Protein AF-A0A518U7H5-F1 (afdb_monomer)

Radius of gyration: 24.81 Å; Cα contacts (8 Å, |Δi|>4): 307; chains: 1; bounding box: 93×32×62 Å

Secondary structure (DSSP, 8-state):
--PPPP--------------PPPHHHHHHHHHHHHHHH-EEEES--EEE-GGGB-TTS-BGGGGGGGT-EEEEEE-SSEEEEEEEETTTEEEEEEEEEEE-SSSEEEEEEEEEEETTT--EEEEEEEEEEE--SPSSSSPPPEEE-SS--SHHHHHHHHEEE-

Nearest PDB structures (foldseek):
  6b7l-assembly1_A  TM=3.586E-01  e=4.155E+00  Aeromonas veronii Hm21
  3n72-assembly3_B  TM=1.974E-01  e=6.076E+00  Plasmodium falciparum

pLDDT: mean 86.35, std 15.28, range [38.41, 98.25]

Solvent-accessible surface area (backbone atoms only — not comparable to full-atom values): 9309 Å² total; per-residue (Å²): 137,84,84,83,83,79,84,78,86,74,77,86,77,76,79,73,74,77,81,72,72,73,50,50,67,57,47,52,51,48,32,51,53,51,29,72,72,64,37,22,64,49,76,74,44,73,42,74,38,59,63,85,47,39,43,100,84,70,45,60,44,47,64,76,51,40,83,82,34,65,72,46,79,47,80,59,100,48,37,39,41,40,30,24,39,34,68,97,52,33,34,41,38,38,36,41,37,48,82,36,77,67,78,34,22,34,32,37,42,37,28,39,38,29,36,58,92,79,65,43,69,28,30,37,10,25,33,28,35,34,39,38,45,62,82,90,66,97,67,82,65,52,71,50,60,47,90,59,72,43,36,60,68,59,35,48,62,68,27,46,45,77,94

Structure (mmCIF, N/CA/C/O backbone):
data_AF-A0A518U7H5-F1
#
_entry.id   AF-A0A518U7H5-F1
#
loop_
_atom_site.group_PDB
_atom_site.id
_atom_site.type_symbol
_atom_site.label_atom_id
_atom_site.label_alt_id
_atom_site.label_comp_id
_atom_site.label_asym_id
_atom_site.label_entity_id
_atom_site.label_seq_id
_atom_site.pdbx_PDB_ins_code
_atom_site.Cartn_x
_atom_site.Cartn_y
_atom_site.Cartn_z
_atom_site.occupancy
_atom_site.B_iso_or_equiv
_atom_site.auth_seq_id
_atom_site.auth_comp_id
_atom_site.auth_asym_id
_atom_site.auth_atom_id
_atom_site.pdbx_PDB_model_num
ATOM 1 N N . MET A 1 1 ? 70.918 -14.970 -40.653 1.00 38.41 1 MET A N 1
ATOM 2 C CA . MET A 1 1 ? 70.267 -13.709 -41.076 1.00 38.41 1 MET A CA 1
ATOM 3 C C . MET A 1 1 ? 68.761 -13.926 -41.208 1.00 38.41 1 MET A C 1
ATOM 5 O O . MET A 1 1 ? 68.350 -14.703 -42.051 1.00 38.41 1 MET A O 1
ATOM 9 N N . LYS A 1 2 ? 67.995 -13.253 -40.334 1.00 39.44 2 LYS A N 1
ATOM 10 C CA . LYS A 1 2 ? 66.595 -12.779 -40.440 1.00 39.44 2 LYS A CA 1
ATOM 11 C C . LYS A 1 2 ? 65.511 -13.737 -40.982 1.00 39.44 2 LYS A C 1
ATOM 13 O O . LYS A 1 2 ? 65.210 -13.726 -42.170 1.00 39.44 2 LYS A O 1
ATOM 18 N N . ALA A 1 3 ? 64.811 -14.412 -40.066 1.00 43.00 3 ALA A N 1
ATOM 19 C CA . ALA A 1 3 ? 63.421 -14.824 -40.269 1.00 43.00 3 ALA A CA 1
ATOM 20 C C . ALA A 1 3 ? 62.496 -13.692 -39.783 1.00 43.00 3 ALA A C 1
ATOM 22 O O . ALA A 1 3 ? 62.714 -13.118 -38.716 1.00 43.00 3 ALA A O 1
ATOM 23 N N . LYS A 1 4 ? 61.531 -13.312 -40.624 1.00 46.84 4 LYS A N 1
ATOM 24 C CA . LYS A 1 4 ? 60.644 -12.158 -40.443 1.00 46.84 4 LYS A CA 1
ATOM 25 C C . LYS A 1 4 ? 59.555 -12.480 -39.416 1.00 46.84 4 LYS A C 1
ATOM 27 O O . LYS A 1 4 ? 58.795 -13.424 -39.598 1.00 46.84 4 LYS A O 1
ATOM 32 N N . THR A 1 5 ? 59.494 -11.675 -38.363 1.00 50.81 5 THR A N 1
ATOM 33 C CA . THR A 1 5 ? 58.464 -11.697 -37.321 1.00 50.81 5 THR A CA 1
ATOM 34 C C . THR A 1 5 ? 57.094 -11.374 -37.922 1.00 50.81 5 THR A C 1
ATOM 36 O O . THR A 1 5 ? 56.904 -10.307 -38.504 1.00 50.81 5 THR A O 1
ATOM 39 N N . LEU A 1 6 ? 56.149 -12.306 -37.793 1.00 49.38 6 LEU A N 1
ATOM 40 C CA . LEU A 1 6 ? 54.737 -12.111 -38.117 1.00 49.38 6 LEU A CA 1
ATOM 41 C C . LEU A 1 6 ? 54.115 -11.132 -37.114 1.00 49.38 6 LEU A C 1
ATOM 43 O O . LEU A 1 6 ? 54.136 -11.366 -35.907 1.00 49.38 6 LEU A O 1
ATOM 47 N N . ILE A 1 7 ? 53.561 -10.035 -37.628 1.00 55.03 7 ILE A N 1
ATOM 48 C CA . ILE A 1 7 ? 52.716 -9.104 -36.880 1.00 55.03 7 ILE A CA 1
ATOM 49 C C . ILE A 1 7 ? 51.373 -9.808 -36.668 1.00 55.03 7 ILE A C 1
ATOM 51 O O . ILE A 1 7 ? 50.555 -9.879 -37.581 1.00 55.03 7 ILE A O 1
ATOM 55 N N . ALA A 1 8 ? 51.162 -10.369 -35.478 1.00 53.06 8 ALA A N 1
ATOM 56 C CA . ALA A 1 8 ? 49.856 -10.851 -35.051 1.00 53.06 8 ALA A CA 1
ATOM 57 C C . ALA A 1 8 ? 49.083 -9.683 -34.426 1.00 53.06 8 ALA A C 1
ATOM 59 O O . ALA A 1 8 ? 49.199 -9.388 -33.238 1.00 53.06 8 ALA A O 1
ATOM 60 N N . THR A 1 9 ? 48.301 -8.998 -35.257 1.00 54.56 9 THR A N 1
ATOM 61 C CA . THR A 1 9 ? 47.186 -8.140 -34.851 1.00 54.56 9 THR A CA 1
ATOM 62 C C . THR A 1 9 ? 46.133 -9.005 -34.152 1.00 54.56 9 THR A C 1
ATOM 64 O O . THR A 1 9 ? 45.225 -9.532 -34.789 1.00 54.56 9 THR A O 1
ATOM 67 N N . SER A 1 10 ? 46.270 -9.198 -32.837 1.00 54.62 10 SER A N 1
ATOM 68 C CA . SER A 1 10 ? 45.235 -9.851 -32.032 1.00 54.62 10 SER A CA 1
ATOM 69 C C . SER A 1 10 ? 44.220 -8.810 -31.573 1.00 54.62 10 SER A C 1
ATOM 71 O O . SER A 1 10 ? 44.551 -7.846 -30.883 1.00 54.62 10 SER A O 1
ATOM 73 N N . ALA A 1 11 ? 42.994 -8.995 -32.050 1.00 52.69 11 ALA A N 1
ATOM 74 C CA . ALA A 1 11 ? 41.855 -8.121 -31.877 1.00 52.69 11 ALA A CA 1
ATOM 75 C C . ALA A 1 11 ? 41.532 -7.860 -30.399 1.00 52.69 11 ALA A C 1
ATOM 77 O O . ALA A 1 11 ? 41.362 -8.781 -29.600 1.00 52.69 11 ALA A O 1
ATOM 78 N N . PHE A 1 12 ? 41.358 -6.582 -30.074 1.00 51.53 12 PHE A N 1
ATOM 79 C CA . PHE A 1 12 ? 40.606 -6.127 -28.912 1.00 51.53 12 PHE A CA 1
ATOM 80 C C . PHE A 1 12 ? 39.141 -6.578 -29.093 1.00 51.53 12 PHE A C 1
ATOM 82 O O . PHE A 1 12 ? 38.314 -5.843 -29.625 1.00 51.53 12 PHE A O 1
ATOM 89 N N . LEU A 1 13 ? 38.809 -7.812 -28.697 1.00 53.34 13 LEU A N 1
ATOM 90 C CA . LEU A 1 13 ? 37.423 -8.177 -28.402 1.00 53.34 13 LEU A CA 1
ATOM 91 C C . LEU A 1 13 ? 37.082 -7.523 -27.060 1.00 53.34 13 LEU A C 1
ATOM 93 O O . LEU A 1 13 ? 37.256 -8.106 -25.990 1.00 53.34 13 LEU A O 1
ATOM 97 N N . THR A 1 14 ? 36.627 -6.274 -27.109 1.00 56.44 14 THR A N 1
ATOM 98 C CA . THR A 1 14 ? 35.876 -5.695 -26.003 1.00 56.44 14 THR A CA 1
ATOM 99 C C . THR A 1 14 ? 34.611 -6.531 -25.836 1.00 56.44 14 THR A C 1
ATOM 101 O O . THR A 1 14 ? 33.655 -6.417 -26.599 1.00 56.44 14 THR A O 1
ATOM 104 N N . LEU A 1 15 ? 34.615 -7.412 -24.837 1.00 51.44 15 LEU A N 1
ATOM 105 C CA . LEU A 1 15 ? 33.408 -8.000 -24.272 1.00 51.44 15 LEU A CA 1
ATOM 106 C C . LEU A 1 15 ? 32.563 -6.849 -23.713 1.00 51.44 15 LEU A C 1
ATOM 108 O O . LEU A 1 15 ? 32.638 -6.514 -22.533 1.00 51.44 15 LEU A O 1
ATOM 112 N N . VAL A 1 16 ? 31.776 -6.208 -24.578 1.00 58.09 16 VAL A N 1
ATOM 113 C CA . VAL A 1 16 ? 30.631 -5.406 -24.163 1.00 58.09 16 VAL A CA 1
ATOM 114 C C . VAL A 1 16 ? 29.644 -6.417 -23.603 1.00 58.09 16 VAL A C 1
ATOM 116 O O . VAL A 1 16 ? 28.828 -6.983 -24.324 1.00 58.09 16 VAL A O 1
ATOM 119 N N . ALA A 1 17 ? 29.786 -6.726 -22.314 1.00 51.84 17 ALA A N 1
ATOM 120 C CA . ALA A 1 17 ? 28.751 -7.405 -21.566 1.00 51.84 17 ALA A CA 1
ATOM 121 C C . ALA A 1 17 ? 27.498 -6.538 -21.703 1.00 51.84 17 ALA A C 1
ATOM 123 O O . ALA A 1 17 ? 27.412 -5.460 -21.108 1.00 51.84 17 ALA A O 1
ATOM 124 N N . CYS A 1 18 ? 26.581 -6.973 -22.568 1.00 48.31 18 CYS A N 1
ATOM 125 C CA . CYS A 1 18 ? 25.271 -6.378 -22.745 1.00 48.31 18 CYS A CA 1
ATOM 126 C C . CYS A 1 18 ? 24.625 -6.253 -21.368 1.00 48.31 18 CYS A C 1
ATOM 128 O O . CYS A 1 18 ? 24.102 -7.217 -20.816 1.00 48.31 18 CYS A O 1
ATOM 130 N N . SER A 1 19 ? 24.653 -5.050 -20.811 1.00 56.34 19 SER A N 1
ATOM 131 C CA . SER A 1 19 ? 23.799 -4.654 -19.701 1.00 56.34 19 SER A CA 1
ATOM 132 C C . SER A 1 19 ? 22.415 -4.411 -20.301 1.00 56.34 19 SER A C 1
ATOM 134 O O . SER A 1 19 ? 21.941 -3.282 -20.393 1.00 56.34 19 SER A O 1
ATOM 136 N N . SER A 1 20 ? 21.797 -5.480 -20.814 1.00 69.25 20 SER A N 1
ATOM 137 C CA . SER A 1 20 ? 20.430 -5.437 -21.313 1.00 69.25 20 SER A CA 1
ATOM 138 C C . SER A 1 20 ? 19.535 -5.148 -20.120 1.00 69.25 20 SER A C 1
ATOM 140 O O . SER A 1 20 ? 19.370 -5.980 -19.225 1.00 69.25 20 SER A O 1
ATOM 142 N N . THR A 1 21 ? 19.009 -3.930 -20.064 1.00 77.44 21 THR A N 1
ATOM 143 C CA . THR A 1 21 ? 17.963 -3.593 -19.111 1.00 77.44 21 THR A CA 1
ATOM 144 C C . THR A 1 21 ? 16.753 -4.488 -19.384 1.00 77.44 21 THR A C 1
ATOM 146 O O . THR A 1 21 ? 16.446 -4.739 -20.552 1.00 77.44 21 THR A O 1
ATOM 149 N N . PRO A 1 22 ? 16.058 -4.975 -18.339 1.00 85.50 22 PRO A N 1
ATOM 150 C CA . PRO A 1 22 ? 14.847 -5.755 -18.530 1.00 85.50 22 PRO A CA 1
ATOM 151 C C . PRO A 1 22 ? 13.856 -5.005 -19.417 1.00 85.50 22 PRO A C 1
ATOM 153 O O . PRO A 1 22 ? 13.577 -3.818 -19.202 1.00 85.50 22 PRO A O 1
ATOM 156 N N . SER A 1 23 ? 13.320 -5.714 -20.397 1.00 92.00 23 SER A N 1
ATOM 157 C CA . SER A 1 23 ? 12.238 -5.261 -21.253 1.00 92.00 23 SER A CA 1
ATOM 158 C C . SER A 1 23 ? 10.948 -5.057 -20.453 1.00 92.00 23 SER A C 1
ATOM 160 O O . SER A 1 23 ? 10.757 -5.564 -19.342 1.00 92.00 23 SER A O 1
ATOM 162 N N . LYS A 1 24 ? 10.011 -4.323 -21.055 1.00 94.12 24 LYS A N 1
ATOM 163 C CA . LYS A 1 24 ? 8.670 -4.112 -20.501 1.00 94.12 24 LYS A CA 1
ATOM 164 C C . LYS A 1 24 ? 7.948 -5.436 -20.225 1.00 94.12 24 LYS A C 1
ATOM 166 O O . LYS A 1 24 ? 7.398 -5.607 -19.144 1.00 94.12 24 LYS A O 1
ATOM 171 N N . SER A 1 25 ? 8.007 -6.382 -21.163 1.00 94.69 25 SER A N 1
ATOM 172 C CA . SER A 1 25 ? 7.360 -7.693 -21.040 1.00 94.69 25 SER A CA 1
ATOM 173 C C . SER A 1 25 ? 7.952 -8.555 -19.927 1.00 94.69 25 SER A C 1
ATOM 175 O O . SER A 1 25 ? 7.202 -9.250 -19.243 1.00 94.69 25 SER A O 1
ATOM 177 N N . GLU A 1 26 ? 9.270 -8.494 -19.713 1.00 95.81 26 GLU A N 1
ATOM 178 C CA . GLU A 1 26 ? 9.921 -9.212 -18.609 1.00 95.81 26 GLU A CA 1
ATOM 179 C C . GLU A 1 26 ? 9.463 -8.669 -17.256 1.00 95.81 26 GLU A C 1
ATOM 181 O O . GLU A 1 26 ? 9.126 -9.446 -16.365 1.00 95.81 26 GLU A O 1
ATOM 186 N N . LEU A 1 27 ? 9.362 -7.344 -17.109 1.00 97.12 27 LEU A N 1
ATOM 187 C CA . LEU A 1 27 ? 8.841 -6.763 -15.874 1.00 97.12 27 LEU A CA 1
ATOM 188 C C . LEU A 1 27 ? 7.332 -6.951 -15.702 1.00 97.12 27 LEU A C 1
ATOM 190 O O . LEU A 1 27 ? 6.891 -7.106 -14.570 1.00 97.12 27 LEU A O 1
ATOM 194 N N . ASP A 1 28 ? 6.536 -6.997 -16.772 1.00 97.56 28 ASP A N 1
ATOM 195 C CA . ASP A 1 28 ? 5.116 -7.361 -16.668 1.00 97.56 28 ASP A CA 1
ATOM 196 C C . ASP A 1 28 ? 4.954 -8.806 -16.168 1.00 97.56 28 ASP A C 1
ATOM 198 O O . ASP A 1 28 ? 4.091 -9.094 -15.336 1.00 97.56 28 ASP A O 1
ATOM 202 N N . ALA A 1 29 ? 5.787 -9.734 -16.654 1.00 97.56 29 ALA A N 1
ATOM 203 C CA . ALA A 1 29 ? 5.823 -11.110 -16.162 1.00 97.56 29 ALA A CA 1
ATOM 204 C C . ALA A 1 29 ? 6.264 -11.172 -14.693 1.00 97.56 29 ALA A C 1
ATOM 206 O O . ALA A 1 29 ? 5.644 -11.880 -13.898 1.00 97.56 29 ALA A O 1
ATOM 207 N N . GLU A 1 30 ? 7.267 -10.379 -14.318 1.00 97.75 30 GLU A N 1
ATOM 208 C CA . GLU A 1 30 ? 7.743 -10.302 -12.940 1.00 97.75 30 GLU A CA 1
ATOM 209 C C . GLU A 1 30 ? 6.698 -9.705 -11.992 1.00 97.75 30 GLU A C 1
ATOM 211 O O . GLU A 1 30 ? 6.486 -10.239 -10.906 1.00 97.75 30 GLU A O 1
ATOM 216 N N . VAL A 1 31 ? 5.968 -8.665 -12.414 1.00 98.19 31 VAL A N 1
ATOM 217 C CA . VAL A 1 31 ? 4.815 -8.139 -11.668 1.00 98.19 31 VAL A CA 1
ATOM 218 C C . VAL A 1 31 ? 3.813 -9.262 -11.429 1.00 98.19 31 VAL A C 1
ATOM 220 O O . VAL A 1 31 ? 3.474 -9.514 -10.279 1.00 98.19 31 VAL A O 1
ATOM 223 N N . ARG A 1 32 ? 3.388 -10.002 -12.467 1.00 98.00 32 ARG A N 1
ATOM 224 C CA . ARG A 1 32 ? 2.442 -11.124 -12.291 1.00 98.00 32 ARG A CA 1
ATOM 225 C C . ARG A 1 32 ? 2.960 -12.166 -11.302 1.00 98.00 32 ARG A C 1
ATOM 227 O O . ARG A 1 32 ? 2.196 -12.613 -10.449 1.00 98.00 32 ARG A O 1
ATOM 234 N N . ARG A 1 33 ? 4.243 -12.532 -11.399 1.00 98.00 33 ARG A N 1
ATOM 235 C CA . ARG A 1 33 ? 4.880 -13.499 -10.498 1.00 98.00 33 ARG A CA 1
ATOM 236 C C . ARG A 1 33 ? 4.836 -13.020 -9.047 1.00 98.00 33 ARG A C 1
ATOM 238 O O . ARG A 1 33 ? 4.420 -13.778 -8.180 1.00 98.00 33 ARG A O 1
ATOM 245 N N . LEU A 1 34 ? 5.226 -11.773 -8.787 1.00 97.81 34 LEU A N 1
ATOM 246 C CA . LEU A 1 34 ? 5.219 -11.186 -7.445 1.00 97.81 34 LEU A CA 1
ATOM 247 C C . LEU A 1 34 ? 3.793 -11.050 -6.892 1.00 97.81 34 LEU A C 1
ATOM 249 O O . LEU A 1 34 ? 3.534 -11.458 -5.764 1.00 97.81 34 LEU A O 1
ATOM 253 N N . CYS A 1 35 ? 2.838 -10.594 -7.709 1.00 97.06 35 CYS A N 1
ATOM 254 C CA . CYS A 1 35 ? 1.428 -10.541 -7.318 1.00 97.06 35 CYS A CA 1
ATOM 255 C C . CYS A 1 35 ? 0.876 -11.927 -6.943 1.00 97.06 35 CYS A C 1
ATOM 257 O O . CYS A 1 35 ? 0.066 -12.026 -6.030 1.00 97.06 35 CYS A O 1
ATOM 259 N N . ALA A 1 36 ? 1.308 -12.997 -7.616 1.00 96.75 36 ALA A N 1
ATOM 260 C CA .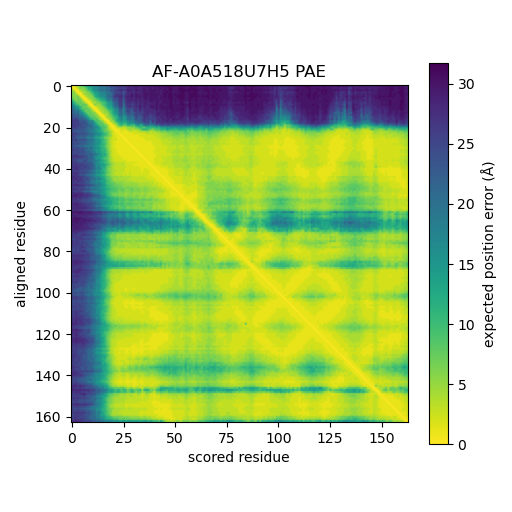 ALA A 1 36 ? 0.884 -14.359 -7.290 1.00 96.75 36 ALA A CA 1
ATOM 261 C C . ALA A 1 36 ? 1.490 -14.893 -5.978 1.00 96.75 36 ALA A C 1
ATOM 263 O O . ALA A 1 36 ? 0.924 -15.807 -5.383 1.00 96.75 36 ALA A O 1
ATOM 264 N N . ILE A 1 37 ? 2.628 -14.348 -5.535 1.00 96.56 37 ILE A N 1
ATOM 265 C CA . ILE A 1 37 ? 3.306 -14.766 -4.300 1.00 96.56 37 ILE A CA 1
ATOM 266 C C . ILE A 1 37 ? 2.657 -14.119 -3.077 1.00 96.56 37 ILE A C 1
ATOM 268 O O . ILE A 1 37 ? 2.311 -14.817 -2.126 1.00 96.56 37 ILE A O 1
ATOM 272 N N . ASP A 1 38 ? 2.523 -12.793 -3.077 1.00 96.00 38 ASP A N 1
ATOM 273 C CA . ASP A 1 38 ? 2.049 -12.049 -1.904 1.00 96.00 38 ASP A CA 1
ATOM 274 C C . ASP A 1 38 ? 1.154 -10.846 -2.229 1.00 96.00 38 ASP A C 1
ATOM 276 O O . ASP A 1 38 ? 0.831 -10.068 -1.329 1.00 96.00 38 ASP A O 1
ATOM 280 N N . GLY A 1 39 ? 0.727 -10.702 -3.486 1.00 96.44 39 GLY A N 1
ATOM 281 C CA . GLY A 1 39 ? -0.202 -9.656 -3.895 1.00 96.44 39 GLY A CA 1
ATOM 282 C C . GLY A 1 39 ? -1.596 -9.814 -3.281 1.00 96.44 39 GLY A C 1
ATOM 283 O O . GLY A 1 39 ? -2.033 -10.908 -2.927 1.00 96.44 39 GLY A O 1
ATOM 284 N N . GLY A 1 40 ? -2.299 -8.688 -3.165 1.00 96.56 40 GLY A N 1
ATOM 285 C CA . GLY A 1 40 ? -3.680 -8.620 -2.698 1.00 96.56 40 GLY A CA 1
ATOM 286 C C . GLY A 1 40 ? -3.816 -8.080 -1.277 1.00 96.56 40 GLY A C 1
ATOM 287 O O . GLY A 1 40 ? -3.001 -7.283 -0.809 1.00 96.56 40 GLY A O 1
ATOM 288 N N . VAL A 1 41 ? -4.898 -8.468 -0.603 1.00 97.50 41 VAL A N 1
ATOM 289 C CA . VAL A 1 41 ? -5.276 -8.002 0.739 1.00 97.50 41 VAL A CA 1
ATOM 290 C C . VAL A 1 41 ? -5.271 -9.175 1.713 1.00 97.50 41 VAL A C 1
ATOM 292 O O . VAL A 1 41 ? -5.887 -10.205 1.442 1.00 97.50 41 VAL A O 1
ATOM 295 N N . LYS A 1 42 ? -4.648 -8.984 2.876 1.00 97.56 42 LYS A N 1
ATOM 296 C CA . LYS A 1 42 ? -4.709 -9.890 4.024 1.00 97.56 42 LYS A CA 1
ATOM 297 C C . LYS A 1 42 ? -5.339 -9.153 5.200 1.00 97.56 42 LYS A C 1
ATOM 299 O O . LYS A 1 42 ? -4.838 -8.112 5.618 1.00 97.56 42 LYS A O 1
ATOM 304 N N . VAL A 1 43 ? -6.428 -9.699 5.732 1.00 97.81 43 VAL A N 1
ATOM 305 C CA . VAL A 1 43 ? -7.101 -9.178 6.929 1.00 97.81 43 VAL A CA 1
ATOM 306 C C . VAL A 1 43 ? -6.814 -10.114 8.092 1.00 97.81 43 VAL A C 1
ATOM 308 O O . VAL A 1 43 ? -7.011 -11.322 7.976 1.00 97.81 43 VAL A O 1
ATOM 311 N N . TYR A 1 44 ? -6.339 -9.551 9.197 1.00 98.12 44 TYR A N 1
ATOM 312 C CA . TYR A 1 44 ? -6.057 -10.274 10.436 1.00 98.12 44 TYR A CA 1
ATOM 313 C C . TYR A 1 44 ? -7.144 -10.049 11.487 1.00 98.12 44 TYR A C 1
ATOM 315 O O . TYR A 1 44 ? -7.408 -10.933 12.297 1.00 98.12 44 TYR A O 1
ATOM 323 N N . GLU A 1 45 ? -7.771 -8.873 11.482 1.00 97.50 45 GLU A N 1
ATOM 324 C CA . GLU A 1 45 ? -8.870 -8.521 12.376 1.00 97.50 45 GLU A CA 1
ATOM 325 C C . GLU A 1 45 ? -9.822 -7.555 11.668 1.00 97.50 45 GLU A C 1
ATOM 327 O O . GLU A 1 45 ? -9.390 -6.592 11.03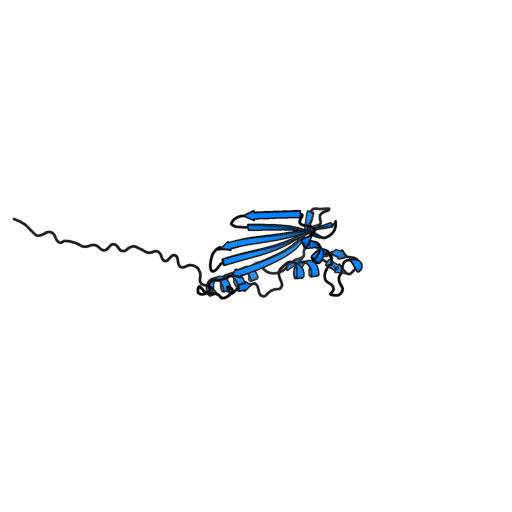3 1.00 97.50 45 GLU A O 1
ATOM 332 N N . THR A 1 46 ? -11.120 -7.816 11.797 1.00 96.50 46 THR A N 1
ATOM 333 C CA . THR A 1 46 ? -12.189 -6.923 11.344 1.00 96.50 46 THR A CA 1
ATOM 334 C C . THR A 1 46 ? -12.715 -6.094 12.506 1.00 96.50 46 THR A C 1
ATOM 336 O O . THR A 1 46 ? -12.756 -6.570 13.640 1.00 96.50 46 THR A O 1
ATOM 339 N N . VAL A 1 47 ? -13.181 -4.883 12.224 1.00 94.38 47 VAL A N 1
ATOM 340 C CA . VAL A 1 47 ? -13.643 -3.924 13.225 1.00 94.38 47 VAL A CA 1
ATOM 341 C C . VAL A 1 47 ? -14.998 -3.351 12.818 1.00 94.38 47 VAL A C 1
ATOM 343 O O . VAL A 1 47 ? -15.140 -2.808 11.721 1.00 94.38 47 VAL A O 1
ATOM 346 N N . GLY A 1 48 ? -15.968 -3.436 13.728 1.00 93.81 48 GLY A N 1
ATOM 347 C CA . GLY A 1 48 ? -17.240 -2.728 13.612 1.00 93.81 48 GLY A CA 1
ATOM 348 C C . GLY A 1 48 ? -17.047 -1.239 13.887 1.00 93.81 48 GLY A C 1
ATOM 349 O O . GLY A 1 48 ? -16.410 -0.861 14.872 1.00 93.81 48 GLY A O 1
ATOM 350 N N . LEU A 1 49 ? -17.556 -0.393 12.996 1.00 91.31 49 LEU A N 1
ATOM 351 C CA . LEU A 1 49 ? -17.606 1.055 13.171 1.00 91.31 49 LEU A CA 1
ATOM 352 C C . LEU A 1 49 ? -19.061 1.533 13.109 1.00 91.31 49 LEU A C 1
ATOM 354 O O . LEU A 1 49 ? -19.856 0.976 12.342 1.00 91.31 49 LEU A O 1
ATOM 358 N N . PRO A 1 50 ? -19.416 2.600 13.846 1.00 91.88 50 PRO A N 1
ATOM 359 C CA . PRO A 1 50 ? -20.760 3.141 13.781 1.00 91.88 50 PRO A CA 1
ATOM 360 C C . PRO A 1 50 ? -21.055 3.690 12.384 1.00 91.88 50 PRO A C 1
ATOM 362 O O . PRO A 1 50 ? -20.175 4.184 11.677 1.00 91.88 50 PRO A O 1
ATOM 365 N N . ALA A 1 51 ? -22.333 3.669 12.003 1.00 91.44 51 ALA A N 1
ATOM 366 C CA . ALA A 1 51 ? -22.823 4.161 10.714 1.00 91.44 51 ALA A CA 1
ATOM 367 C C . ALA A 1 51 ? -22.322 5.567 10.337 1.00 91.44 51 ALA A C 1
ATOM 369 O O . ALA A 1 51 ? -22.156 5.869 9.155 1.00 91.44 51 ALA A O 1
ATOM 370 N N . SER A 1 52 ? -22.085 6.422 11.336 1.00 90.12 52 SER A N 1
ATOM 371 C CA . SER A 1 52 ? -21.576 7.782 11.163 1.00 90.12 52 SER A CA 1
ATOM 372 C C . SER A 1 52 ? -20.184 7.839 10.536 1.00 90.12 52 SER A C 1
ATOM 374 O O . SER A 1 52 ? -19.875 8.852 9.911 1.00 90.12 52 SER A O 1
ATOM 376 N N . GLU A 1 53 ? -19.384 6.775 10.646 1.00 88.12 53 GLU A N 1
ATOM 377 C CA . GLU A 1 53 ? -18.022 6.680 10.102 1.00 88.12 53 GLU A CA 1
ATOM 378 C C . GLU A 1 53 ? -17.981 6.302 8.622 1.00 88.12 53 GLU A C 1
ATOM 380 O O . GLU A 1 53 ? -16.905 6.257 8.031 1.00 88.12 53 GLU A O 1
ATOM 385 N N . PHE A 1 54 ? -19.129 6.058 7.989 1.00 89.06 54 PHE A N 1
ATOM 386 C CA . PHE A 1 54 ? -19.208 5.717 6.572 1.00 89.06 54 PHE A CA 1
ATOM 387 C C . PHE A 1 54 ? -19.838 6.853 5.772 1.00 89.06 54 PHE A C 1
ATOM 389 O O . PHE A 1 54 ? -20.814 7.478 6.194 1.00 89.06 54 PHE A O 1
ATOM 396 N N . ASN A 1 55 ? -19.265 7.152 4.608 1.00 87.44 55 ASN A N 1
ATOM 397 C CA . ASN A 1 55 ? -19.850 8.093 3.662 1.00 87.44 55 ASN A CA 1
ATOM 398 C C . ASN A 1 55 ? -21.028 7.444 2.910 1.00 87.44 55 ASN A C 1
ATOM 400 O O . ASN A 1 55 ? -21.316 6.257 3.066 1.00 87.44 55 ASN A O 1
ATOM 404 N N . GLN A 1 56 ? -21.715 8.219 2.071 1.00 88.75 56 GLN A N 1
ATOM 405 C CA . GLN A 1 56 ? -22.889 7.745 1.323 1.00 88.75 56 GLN A CA 1
ATOM 406 C C . GLN A 1 56 ? -22.606 6.580 0.353 1.00 88.75 56 GLN A C 1
ATOM 408 O O . GLN A 1 56 ? -23.540 5.919 -0.086 1.00 88.75 56 GLN A O 1
ATOM 413 N N . TRP A 1 57 ? -21.335 6.309 0.036 1.00 86.00 57 TRP A N 1
ATOM 414 C CA . TRP A 1 57 ?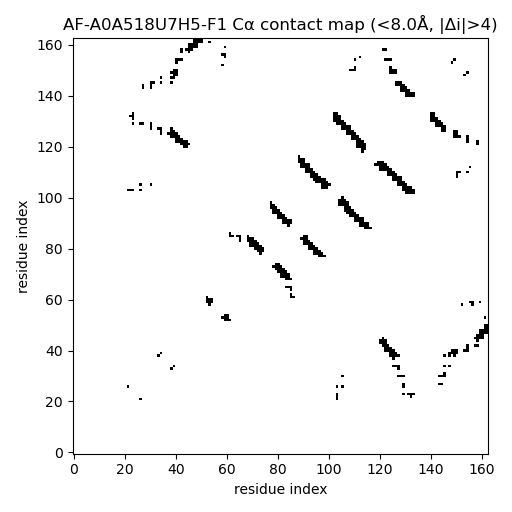 -20.905 5.197 -0.818 1.00 86.00 57 TRP A CA 1
ATOM 415 C C . TRP A 1 57 ? -20.420 3.980 -0.015 1.00 86.00 57 TRP A C 1
ATOM 417 O O . TRP A 1 57 ? -19.885 3.040 -0.596 1.00 86.00 57 TRP A O 1
ATOM 427 N N . GLY A 1 58 ? -20.568 3.989 1.315 1.00 83.31 58 GLY A N 1
ATOM 428 C CA . GLY A 1 58 ? -20.129 2.894 2.183 1.00 83.31 58 GLY A CA 1
ATOM 429 C C . GLY A 1 58 ? -18.615 2.835 2.399 1.00 83.31 58 GLY A C 1
ATOM 430 O O . GLY A 1 58 ? -18.108 1.830 2.890 1.00 83.31 58 GLY A O 1
ATOM 431 N N . GLN A 1 59 ? -17.877 3.893 2.054 1.00 85.00 59 GLN A N 1
ATOM 432 C CA . GLN A 1 59 ? -16.448 3.989 2.355 1.00 85.00 59 GLN A CA 1
ATOM 433 C C . GLN A 1 59 ? -16.251 4.638 3.721 1.00 85.00 59 GLN A C 1
ATOM 435 O O . GLN A 1 59 ? -16.994 5.546 4.097 1.00 85.00 59 GLN A O 1
ATOM 440 N N . VAL A 1 60 ? -15.213 4.222 4.439 1.00 85.75 60 VAL A N 1
ATOM 441 C CA . VAL A 1 60 ? -14.854 4.824 5.725 1.00 85.75 60 VAL A CA 1
ATOM 442 C C . VAL A 1 60 ? -14.462 6.292 5.505 1.00 85.75 60 VAL A C 1
ATOM 444 O O . VAL A 1 60 ? -13.501 6.581 4.788 1.00 85.75 60 VAL A O 1
ATOM 447 N N . LYS A 1 61 ? -15.196 7.228 6.119 1.00 81.38 61 LYS A N 1
ATOM 448 C CA . LYS A 1 61 ? -14.980 8.686 6.031 1.00 81.38 61 LYS A CA 1
ATOM 449 C C . LYS A 1 61 ? -13.567 9.083 6.419 1.00 81.38 61 LYS A C 1
ATOM 451 O O . LYS A 1 61 ? -12.993 9.961 5.785 1.00 81.38 61 LYS A O 1
ATOM 456 N N . MET A 1 62 ? -12.983 8.372 7.380 1.00 71.44 62 MET A N 1
ATOM 457 C CA . MET A 1 62 ? -11.617 8.586 7.855 1.00 71.44 62 MET A CA 1
ATOM 458 C C . MET A 1 62 ? -10.554 8.498 6.733 1.00 71.44 62 MET A C 1
ATOM 460 O O . MET A 1 62 ? -9.437 8.977 6.902 1.00 71.44 62 MET A O 1
ATOM 464 N N . TYR A 1 63 ? -10.878 7.928 5.561 1.00 66.81 63 TYR A N 1
ATOM 465 C CA . TYR A 1 63 ? -10.027 7.997 4.367 1.00 66.81 63 TYR A CA 1
ATOM 466 C C . TYR A 1 63 ? -9.904 9.419 3.794 1.00 66.81 63 TYR A C 1
ATOM 468 O O . TYR A 1 63 ? -8.844 9.792 3.294 1.00 66.81 63 TYR A O 1
ATOM 476 N N . GLN A 1 64 ? -10.983 10.205 3.827 1.00 66.06 64 GLN A N 1
ATOM 477 C CA . GLN A 1 64 ? -11.045 11.546 3.232 1.00 66.06 64 GLN A CA 1
ATOM 478 C C . GLN A 1 64 ? -10.221 12.562 4.036 1.00 66.06 64 GLN A C 1
ATOM 480 O O . GLN A 1 64 ? -9.634 13.471 3.459 1.00 66.06 64 GLN A O 1
ATOM 485 N N . GLU A 1 65 ? -10.071 12.340 5.343 1.00 65.88 65 GLU A N 1
ATOM 486 C CA . GLU A 1 65 ? -9.293 13.183 6.266 1.00 65.88 65 GLU A CA 1
ATOM 487 C C . GLU A 1 65 ? -7.766 12.992 6.149 1.00 65.88 65 GLU A C 1
ATOM 489 O O . GLU A 1 65 ? -6.981 13.606 6.874 1.00 65.88 65 GLU A O 1
ATOM 494 N N . ARG A 1 66 ? -7.312 12.141 5.219 1.00 65.25 66 ARG A N 1
ATOM 495 C CA . ARG A 1 66 ? -5.901 11.771 5.034 1.00 65.25 66 ARG A CA 1
ATOM 496 C C . ARG A 1 66 ? -4.983 12.959 4.730 1.00 65.25 66 ARG A C 1
ATOM 498 O O . ARG A 1 66 ? -3.803 12.917 5.070 1.00 65.25 66 ARG A O 1
ATOM 505 N N . VAL A 1 67 ? -5.497 13.994 4.067 1.00 56.72 67 VAL A N 1
ATOM 506 C CA . VAL A 1 67 ? -4.682 15.132 3.608 1.00 56.72 67 VAL A CA 1
ATOM 507 C C . VAL A 1 67 ? -4.240 16.021 4.774 1.00 56.72 67 VAL A C 1
ATOM 509 O O . VAL A 1 67 ? -3.130 16.546 4.748 1.00 56.72 67 VAL A O 1
ATOM 512 N N . GLU A 1 68 ? -5.058 16.136 5.820 1.00 59.03 68 GLU A N 1
ATOM 513 C CA . GLU A 1 68 ? -4.795 17.031 6.954 1.00 59.03 68 GLU A CA 1
ATOM 514 C C . GLU A 1 68 ? -4.020 16.334 8.087 1.00 59.03 68 GLU A C 1
ATOM 516 O O . GLU A 1 68 ? -3.276 16.977 8.823 1.00 59.03 68 GLU A O 1
ATOM 521 N N . ASN A 1 69 ? -4.099 15.001 8.172 1.00 66.38 69 ASN A N 1
ATOM 522 C CA . ASN A 1 69 ? -3.582 14.209 9.293 1.00 66.38 69 ASN A CA 1
ATOM 523 C C . ASN A 1 69 ? -2.298 13.425 8.970 1.00 66.38 69 ASN A C 1
ATOM 525 O O . ASN A 1 69 ? -2.166 12.237 9.292 1.00 66.38 69 ASN A O 1
ATOM 529 N N . LYS A 1 70 ? -1.332 14.078 8.316 1.00 73.69 70 LYS A N 1
ATOM 530 C CA . LYS A 1 70 ? -0.029 13.471 8.015 1.00 73.69 70 LYS A CA 1
ATOM 531 C C . LYS A 1 70 ? 0.780 13.285 9.304 1.00 73.69 70 LYS A C 1
ATOM 533 O O . LYS A 1 70 ? 1.209 14.259 9.913 1.00 73.69 70 LYS A O 1
ATOM 538 N N . ALA A 1 71 ? 1.017 12.036 9.695 1.00 77.75 71 ALA A N 1
ATOM 539 C CA . ALA A 1 71 ? 1.771 11.696 10.901 1.00 77.75 71 ALA A CA 1
ATOM 540 C C . ALA A 1 71 ? 3.283 11.684 10.644 1.00 77.75 71 ALA A C 1
ATOM 542 O O . ALA A 1 71 ? 4.063 12.208 11.436 1.00 77.75 71 ALA A O 1
ATOM 543 N N . ALA A 1 72 ? 3.696 11.093 9.520 1.00 84.62 72 ALA A N 1
ATOM 544 C CA . ALA A 1 72 ? 5.099 10.984 9.147 1.00 84.62 72 ALA A CA 1
ATOM 545 C C . ALA A 1 72 ? 5.284 10.925 7.628 1.00 84.62 72 ALA A C 1
ATOM 547 O O . ALA A 1 72 ? 4.430 10.437 6.881 1.00 84.62 72 ALA A O 1
ATOM 548 N N . TYR A 1 73 ? 6.435 11.418 7.175 1.00 90.94 73 TYR A N 1
ATOM 549 C CA . TYR A 1 73 ? 6.892 11.320 5.796 1.00 90.94 73 TYR A CA 1
ATOM 550 C C . TYR A 1 73 ? 8.382 11.041 5.768 1.00 90.94 73 TYR A C 1
ATOM 552 O O . TYR A 1 73 ? 9.166 11.820 6.305 1.00 90.94 73 TYR A O 1
ATOM 560 N N . GLN A 1 74 ? 8.767 9.970 5.090 1.00 92.06 74 GLN A N 1
ATOM 561 C CA . GLN A 1 74 ? 10.160 9.661 4.832 1.00 92.06 74 GLN A CA 1
ATOM 562 C C . GLN A 1 74 ? 10.324 9.298 3.362 1.00 92.06 74 GLN A C 1
ATOM 564 O O . GLN A 1 74 ? 9.552 8.507 2.823 1.00 92.06 74 GLN A O 1
ATOM 569 N N . HIS A 1 75 ? 11.334 9.869 2.716 1.00 93.38 75 HIS A N 1
ATOM 570 C CA . HIS A 1 75 ? 11.665 9.566 1.332 1.00 93.38 75 HIS A CA 1
ATOM 571 C C . HIS A 1 75 ? 13.176 9.422 1.178 1.00 93.38 75 HIS A C 1
ATOM 573 O O . HIS A 1 75 ? 13.933 10.297 1.596 1.00 93.38 75 HIS A O 1
ATOM 579 N N . ASP A 1 76 ? 13.590 8.314 0.578 1.00 93.06 76 ASP A N 1
ATOM 580 C CA . ASP A 1 76 ? 14.958 8.031 0.170 1.00 93.06 76 ASP A CA 1
ATOM 581 C C . ASP A 1 76 ? 14.978 7.428 -1.248 1.00 93.06 76 ASP A C 1
ATOM 583 O O . ASP A 1 76 ? 13.939 7.214 -1.876 1.00 93.06 76 ASP A O 1
ATOM 587 N N . ALA A 1 77 ? 16.175 7.145 -1.768 1.00 89.06 77 ALA A N 1
ATOM 588 C CA . ALA A 1 77 ? 16.361 6.659 -3.136 1.00 89.06 77 ALA A CA 1
ATOM 589 C C . ALA A 1 77 ? 15.673 5.311 -3.442 1.00 89.06 77 ALA A C 1
ATOM 591 O O . ALA A 1 77 ? 15.468 4.986 -4.611 1.00 89.06 77 ALA A O 1
ATOM 592 N N . LYS A 1 78 ? 15.355 4.503 -2.425 1.00 94.12 78 LYS A N 1
ATOM 593 C CA . LYS A 1 78 ? 14.757 3.167 -2.570 1.00 94.12 78 LYS A CA 1
ATOM 594 C C . LYS A 1 78 ? 13.357 3.073 -1.986 1.00 94.12 78 LYS A C 1
ATOM 596 O O . LYS A 1 78 ? 12.654 2.107 -2.290 1.00 94.12 78 LYS A O 1
ATOM 601 N N . ARG A 1 79 ? 12.936 4.030 -1.161 1.00 94.94 79 ARG A N 1
ATOM 602 C CA . ARG A 1 79 ? 11.698 3.908 -0.405 1.00 94.94 79 ARG A CA 1
ATOM 603 C C . ARG A 1 79 ? 11.032 5.246 -0.105 1.00 94.94 79 ARG A C 1
ATOM 605 O O . ARG A 1 79 ? 11.674 6.212 0.291 1.00 94.94 79 ARG A O 1
ATOM 612 N N . THR A 1 80 ? 9.706 5.248 -0.185 1.00 95.31 80 THR A N 1
ATOM 613 C CA . THR A 1 80 ? 8.848 6.295 0.381 1.00 95.31 80 THR A CA 1
ATOM 614 C C . THR A 1 80 ? 7.937 5.675 1.427 1.00 95.31 80 THR A C 1
ATOM 616 O O . THR A 1 80 ? 7.246 4.708 1.123 1.00 95.31 80 THR A O 1
ATOM 619 N N . VAL A 1 81 ? 7.903 6.234 2.634 1.00 95.44 81 VAL A N 1
ATOM 620 C CA . VAL A 1 81 ? 6.976 5.842 3.702 1.00 95.44 81 VAL A CA 1
ATOM 621 C C . VAL A 1 81 ? 6.115 7.040 4.077 1.00 95.44 81 VAL A C 1
ATOM 623 O O . VAL A 1 81 ? 6.617 8.147 4.281 1.00 95.44 81 VAL A O 1
ATOM 626 N N . MET A 1 82 ? 4.812 6.812 4.165 1.00 92.56 82 MET A N 1
ATOM 627 C CA . MET A 1 82 ? 3.822 7.799 4.572 1.00 92.56 82 MET A CA 1
ATOM 628 C C . MET A 1 82 ? 2.939 7.190 5.647 1.00 92.56 82 MET A C 1
ATOM 630 O O . MET A 1 82 ? 2.431 6.086 5.469 1.00 92.56 82 MET A O 1
ATOM 634 N N . GLU A 1 83 ? 2.737 7.912 6.738 1.00 91.06 83 GLU A N 1
ATOM 635 C CA . GLU A 1 83 ? 1.809 7.508 7.789 1.00 91.06 83 GLU A CA 1
ATOM 636 C C . GLU A 1 83 ? 0.719 8.560 7.939 1.00 91.06 83 GLU A C 1
ATOM 638 O O . GLU A 1 83 ? 0.998 9.762 7.978 1.00 91.06 83 GLU A O 1
ATOM 643 N N . PHE A 1 84 ? -0.519 8.092 8.035 1.00 87.75 84 PHE A N 1
ATOM 644 C CA . PHE A 1 84 ? -1.701 8.924 8.197 1.00 87.75 84 PHE A CA 1
ATOM 645 C C . PHE A 1 84 ? -2.497 8.441 9.397 1.00 87.75 84 PHE A C 1
ATOM 647 O O . PHE A 1 84 ? -2.685 7.232 9.573 1.00 87.75 84 PHE A O 1
ATOM 654 N N . PHE A 1 85 ? -2.979 9.376 10.211 1.00 84.75 85 PHE A N 1
ATOM 655 C CA . PHE A 1 85 ? -3.966 9.037 11.227 1.00 84.75 85 PHE A CA 1
ATOM 656 C C . PHE A 1 85 ? -5.344 8.898 10.589 1.00 84.75 85 PHE A C 1
ATOM 658 O O . PHE A 1 85 ? -5.724 9.661 9.704 1.00 84.75 85 PHE A O 1
ATOM 665 N N . VAL A 1 86 ? -6.069 7.888 11.050 1.00 78.94 86 VAL A N 1
ATOM 666 C CA . VAL A 1 86 ? -7.427 7.555 10.631 1.00 78.94 86 VAL A CA 1
ATOM 667 C C . VAL A 1 86 ? -8.257 7.583 11.910 1.00 78.94 86 VAL A C 1
ATOM 669 O O . VAL A 1 86 ? -8.234 6.646 12.715 1.00 78.94 86 VAL A O 1
ATOM 672 N N . GLY A 1 87 ? -8.867 8.747 12.155 1.00 75.81 87 GLY A N 1
ATOM 673 C CA . GLY A 1 87 ? -9.437 9.112 13.449 1.00 75.81 87 GLY A CA 1
ATOM 674 C C . GLY A 1 87 ? -8.402 9.125 14.585 1.00 75.81 87 GLY A C 1
ATOM 675 O O . GLY A 1 87 ? -7.189 9.209 14.378 1.00 75.81 87 GLY A O 1
ATOM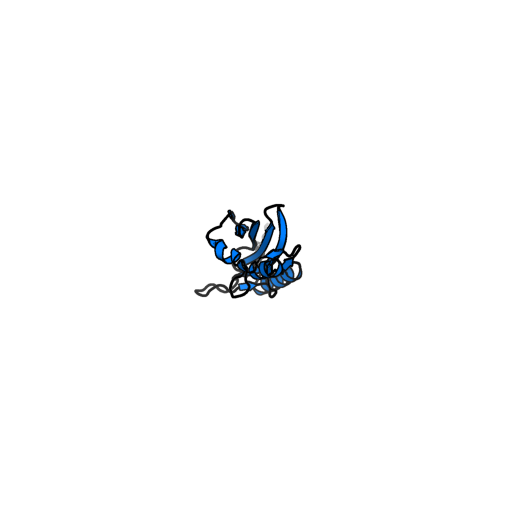 676 N N . ALA A 1 88 ? -8.879 9.000 15.825 1.00 78.38 88 ALA A N 1
ATOM 677 C CA . ALA A 1 88 ? -8.009 8.906 17.001 1.00 78.38 88 ALA A CA 1
ATOM 678 C C . ALA A 1 88 ? -7.394 7.506 17.195 1.00 78.38 88 ALA A C 1
ATOM 680 O O . ALA A 1 88 ? -6.468 7.346 17.991 1.00 78.38 88 ALA A O 1
ATOM 681 N N . THR A 1 89 ? -7.879 6.489 16.485 1.00 88.88 89 THR A N 1
ATOM 682 C CA . THR A 1 89 ? -7.706 5.075 16.852 1.00 88.88 89 THR A CA 1
ATOM 683 C C . THR A 1 89 ? -6.816 4.279 15.907 1.00 88.88 89 THR A C 1
ATOM 685 O O . THR A 1 89 ? -6.235 3.288 16.355 1.00 88.88 89 THR A O 1
ATOM 688 N N . TYR A 1 90 ? -6.646 4.696 14.649 1.00 90.94 90 TYR A N 1
ATOM 689 C CA . TYR A 1 90 ? -5.914 3.917 13.645 1.00 90.94 90 TYR A CA 1
ATOM 690 C C . TYR A 1 90 ? -4.804 4.722 12.963 1.00 90.94 90 TYR A C 1
ATOM 692 O O . TYR A 1 90 ? -4.839 5.950 12.885 1.00 90.94 90 TYR A O 1
ATOM 700 N N . VAL A 1 91 ? -3.794 4.006 12.475 1.00 92.38 91 VAL A N 1
ATOM 701 C CA . VAL A 1 91 ? -2.734 4.516 11.602 1.00 92.38 91 VAL A CA 1
ATOM 702 C C . VAL A 1 91 ? -2.758 3.711 10.316 1.00 92.38 91 VAL A C 1
ATOM 704 O O . VAL A 1 91 ? -2.732 2.482 10.354 1.00 92.38 91 VAL A O 1
ATOM 707 N N . VAL A 1 92 ? -2.769 4.406 9.185 1.00 92.56 92 VAL A N 1
ATOM 708 C CA . VAL A 1 92 ? -2.547 3.810 7.871 1.00 92.56 92 VAL A CA 1
ATOM 709 C C . VAL A 1 92 ? -1.137 4.151 7.436 1.00 92.56 92 VAL A C 1
ATOM 711 O O . VAL A 1 92 ? -0.799 5.319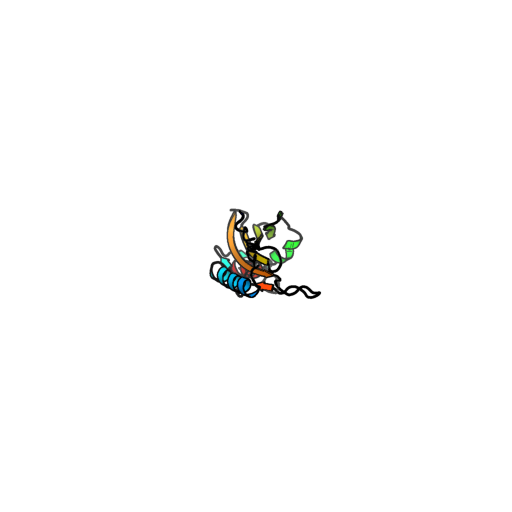 7.239 1.00 92.56 92 VAL A O 1
ATOM 714 N N . LYS A 1 93 ? -0.311 3.123 7.280 1.00 94.75 93 LYS A N 1
ATOM 715 C CA . LYS A 1 93 ? 1.060 3.249 6.802 1.00 94.75 93 LYS A CA 1
ATOM 716 C C . LYS A 1 93 ? 1.132 2.771 5.363 1.00 94.75 93 LYS A C 1
ATOM 718 O O . LYS A 1 93 ? 0.755 1.648 5.056 1.00 94.75 93 LYS A O 1
ATOM 723 N N . THR A 1 94 ? 1.614 3.633 4.483 1.00 94.50 94 THR A N 1
ATOM 724 C CA . THR A 1 94 ? 1.846 3.350 3.068 1.00 94.50 94 THR A CA 1
ATOM 725 C C . THR A 1 94 ? 3.341 3.348 2.800 1.00 94.50 94 THR A C 1
ATOM 727 O O . THR A 1 94 ? 4.037 4.300 3.144 1.00 94.50 94 THR A O 1
ATOM 730 N N . GLU A 1 95 ? 3.835 2.303 2.155 1.00 96.75 95 GLU A N 1
ATOM 731 C CA . GLU A 1 95 ? 5.227 2.151 1.758 1.00 96.75 95 GLU A CA 1
ATOM 732 C C . GLU A 1 95 ? 5.316 1.867 0.256 1.00 96.75 95 GLU A C 1
ATOM 734 O O . GLU A 1 95 ? 4.713 0.926 -0.255 1.00 96.75 95 GLU A O 1
ATOM 739 N N . ILE A 1 96 ? 6.101 2.673 -0.452 1.00 97.19 96 ILE A N 1
ATOM 740 C CA . ILE A 1 96 ? 6.510 2.421 -1.834 1.00 97.19 96 ILE A CA 1
ATOM 741 C C . ILE A 1 96 ? 7.969 1.996 -1.789 1.00 97.19 96 ILE A C 1
ATOM 743 O O . ILE A 1 96 ? 8.819 2.786 -1.390 1.00 97.19 96 ILE A O 1
ATOM 747 N N . PHE A 1 97 ? 8.262 0.769 -2.206 1.00 97.56 97 PHE A N 1
ATOM 748 C CA . PHE A 1 97 ? 9.618 0.235 -2.280 1.00 97.56 97 PHE A CA 1
ATOM 749 C C . PHE A 1 97 ? 10.028 0.026 -3.738 1.00 97.56 97 PHE A C 1
ATOM 751 O O . PHE A 1 97 ? 9.419 -0.772 -4.453 1.00 97.56 97 PHE A O 1
ATOM 758 N N . TYR A 1 98 ? 11.063 0.730 -4.189 1.00 96.69 98 TYR A N 1
ATOM 759 C CA . TYR A 1 98 ? 11.565 0.656 -5.558 1.00 96.69 98 TYR A CA 1
ATOM 760 C C . TYR A 1 98 ? 12.524 -0.531 -5.704 1.00 96.69 98 TYR A C 1
ATOM 762 O O . TYR A 1 98 ? 13.697 -0.457 -5.342 1.00 96.69 98 TYR A O 1
ATOM 770 N N . LEU A 1 99 ? 12.015 -1.632 -6.261 1.00 96.25 99 LEU A N 1
ATOM 771 C CA . LEU A 1 99 ? 12.795 -2.830 -6.595 1.00 96.25 99 LEU A CA 1
ATOM 772 C C . LEU A 1 99 ? 13.751 -2.562 -7.761 1.00 96.25 99 LEU A C 1
ATOM 774 O O . LEU A 1 99 ? 14.861 -3.088 -7.805 1.00 96.25 99 LEU A O 1
ATOM 778 N N . ARG A 1 100 ? 13.318 -1.714 -8.698 1.00 94.88 100 ARG A N 1
ATOM 779 C CA . ARG A 1 100 ? 14.120 -1.210 -9.808 1.00 94.88 100 ARG A CA 1
ATOM 780 C C . ARG A 1 100 ? 13.717 0.221 -10.140 1.00 94.88 100 ARG A C 1
ATOM 782 O O . ARG A 1 100 ? 12.536 0.514 -10.316 1.00 94.88 100 ARG A O 1
ATOM 789 N N . THR A 1 101 ? 14.707 1.090 -10.293 1.00 93.06 101 THR A N 1
ATOM 790 C CA . THR A 1 101 ? 14.534 2.474 -10.748 1.00 93.06 101 THR A CA 1
ATOM 791 C C . THR A 1 101 ? 14.890 2.610 -12.237 1.00 93.06 101 THR A C 1
ATOM 793 O O . THR A 1 101 ? 15.520 1.724 -12.819 1.00 93.06 101 THR A O 1
ATOM 796 N N . GLY A 1 102 ? 14.469 3.708 -12.872 1.00 90.75 102 GLY A N 1
ATOM 797 C CA . GLY A 1 102 ? 14.719 3.990 -14.293 1.00 90.75 102 GLY A CA 1
ATOM 798 C C . GLY A 1 102 ? 13.528 3.689 -15.209 1.00 90.75 102 GLY A C 1
ATOM 799 O O . GLY A 1 102 ? 12.387 3.633 -14.757 1.00 90.75 102 GLY A O 1
ATOM 800 N N . SER A 1 103 ? 13.798 3.524 -16.509 1.00 90.56 103 SER A N 1
ATOM 801 C CA . SER A 1 103 ? 12.798 3.168 -17.525 1.00 90.56 103 SER A CA 1
ATOM 802 C C . SER A 1 103 ? 13.165 1.816 -18.166 1.00 90.56 103 SER A C 1
ATOM 804 O O . SER A 1 103 ? 14.187 1.738 -18.850 1.00 90.56 103 SER A O 1
ATOM 806 N N . PRO A 1 104 ? 12.398 0.731 -17.931 1.00 94.75 104 PRO A N 1
ATOM 807 C CA . PRO A 1 104 ? 11.248 0.676 -17.025 1.00 94.75 104 PRO A CA 1
ATOM 808 C C . PRO A 1 104 ? 11.646 0.721 -15.535 1.00 94.75 104 PRO A C 1
ATOM 810 O O . PRO A 1 104 ? 12.805 0.537 -15.186 1.00 94.75 104 PRO A O 1
ATOM 813 N N . SER A 1 105 ? 10.688 0.945 -14.647 1.00 95.38 105 SER A N 1
ATOM 814 C CA . SER A 1 105 ? 10.820 0.843 -13.188 1.00 95.38 105 SER A CA 1
ATOM 815 C C . SER A 1 105 ? 9.944 -0.293 -12.674 1.00 95.38 105 SER A C 1
ATOM 817 O O . SER A 1 105 ? 8.985 -0.677 -13.342 1.00 95.38 105 SER A O 1
ATOM 819 N N . LEU A 1 106 ? 10.262 -0.821 -11.494 1.00 97.56 106 LEU A N 1
ATOM 820 C CA . LEU A 1 106 ? 9.452 -1.800 -10.771 1.00 97.56 106 LEU A CA 1
ATOM 821 C C . LEU A 1 106 ? 9.402 -1.397 -9.300 1.00 97.56 106 LEU A C 1
ATOM 823 O O . LEU A 1 106 ? 10.444 -1.195 -8.674 1.00 97.56 106 LEU A O 1
ATOM 827 N N . HIS A 1 107 ? 8.205 -1.312 -8.736 1.00 97.38 107 HIS A N 1
ATOM 828 C CA . HIS A 1 107 ? 8.024 -1.000 -7.325 1.00 97.38 107 HIS A CA 1
ATOM 829 C C . HIS A 1 107 ? 6.945 -1.868 -6.682 1.00 97.38 107 HIS A C 1
ATOM 831 O O . HIS A 1 107 ? 6.034 -2.360 -7.348 1.00 97.38 107 HIS A O 1
ATOM 837 N N . ARG A 1 108 ? 7.073 -2.039 -5.367 1.00 98.12 108 ARG A N 1
ATOM 838 C CA . ARG A 1 108 ? 6.077 -2.636 -4.483 1.00 98.12 108 ARG A CA 1
ATOM 839 C C . ARG A 1 108 ? 5.360 -1.524 -3.729 1.00 98.12 108 ARG A C 1
ATOM 841 O O . ARG A 1 108 ? 6.011 -0.680 -3.122 1.00 98.12 108 ARG A O 1
ATOM 848 N N . TYR A 1 109 ? 4.041 -1.555 -3.747 1.00 97.38 109 TYR A N 1
ATOM 849 C CA . TYR A 1 109 ? 3.155 -0.712 -2.963 1.00 97.38 109 TYR A CA 1
ATOM 850 C C . TYR A 1 109 ? 2.591 -1.544 -1.811 1.00 97.38 109 TYR A C 1
ATOM 852 O O . TYR A 1 109 ? 1.913 -2.540 -2.057 1.00 97.38 109 TYR A O 1
ATOM 860 N N . LYS A 1 110 ? 2.888 -1.170 -0.566 1.00 97.81 110 LYS A N 1
ATOM 861 C CA . LYS A 1 110 ? 2.388 -1.837 0.639 1.00 97.81 110 LYS A CA 1
ATOM 862 C C . LYS A 1 110 ? 1.573 -0.860 1.478 1.00 97.81 110 LYS A C 1
ATOM 864 O O . LYS A 1 110 ? 2.009 0.263 1.708 1.00 97.81 110 LYS A O 1
ATOM 869 N N . VAL A 1 111 ? 0.420 -1.298 1.964 1.00 96.81 111 VAL A N 1
ATOM 870 C CA . VAL A 1 111 ? -0.419 -0.565 2.915 1.00 96.81 111 VAL A CA 1
ATOM 871 C C . VAL A 1 111 ? -0.629 -1.429 4.149 1.00 96.81 111 VAL A C 1
ATOM 873 O O . VAL A 1 111 ? -0.898 -2.617 4.024 1.00 96.81 111 VAL A O 1
ATOM 876 N N . GLU A 1 112 ? -0.517 -0.842 5.332 1.00 97.44 112 GLU A N 1
ATOM 877 C CA . GLU A 1 112 ? -0.742 -1.481 6.629 1.00 97.44 112 GLU A CA 1
ATOM 878 C C . GLU A 1 112 ? -1.749 -0.641 7.424 1.00 97.44 112 GLU A C 1
ATOM 880 O O . GLU A 1 112 ? -1.633 0.585 7.464 1.00 97.44 112 GLU A O 1
ATOM 885 N N . VAL A 1 113 ? -2.723 -1.286 8.073 1.00 95.69 113 VAL A N 1
ATOM 886 C CA . VAL A 1 113 ? -3.656 -0.628 9.004 1.00 95.69 113 VAL A CA 1
ATOM 887 C C . VAL A 1 113 ? -3.364 -1.110 10.414 1.00 95.69 113 VAL A C 1
ATOM 889 O O . VAL A 1 113 ? -3.449 -2.302 10.703 1.00 95.69 113 VAL A O 1
ATOM 892 N N . ILE A 1 114 ? -3.017 -0.180 11.297 1.00 96.19 114 ILE A N 1
ATOM 893 C CA . ILE A 1 114 ? -2.527 -0.466 12.643 1.00 96.19 114 ILE A CA 1
ATOM 894 C C . ILE A 1 114 ? -3.445 0.210 13.659 1.00 96.19 114 ILE A C 1
ATOM 896 O O . ILE A 1 114 ? -3.669 1.420 13.592 1.00 96.19 114 ILE A O 1
ATOM 900 N N . ARG A 1 115 ? -3.950 -0.544 14.638 1.00 95.94 115 ARG A N 1
ATOM 901 C CA . ARG A 1 115 ? -4.665 0.024 15.786 1.00 95.94 115 ARG A CA 1
ATOM 902 C C . ARG A 1 115 ? -3.670 0.671 16.744 1.00 95.94 115 ARG A C 1
ATOM 904 O O . ARG A 1 115 ? -2.674 0.071 17.130 1.00 95.94 115 ARG A O 1
ATOM 911 N N . ARG A 1 116 ? -3.920 1.922 17.130 1.00 92.62 116 ARG A N 1
ATOM 912 C CA . ARG A 1 116 ? -2.981 2.726 17.930 1.00 92.62 116 ARG A CA 1
ATOM 913 C C . ARG A 1 116 ? -2.859 2.253 19.370 1.00 92.62 116 ARG A C 1
ATOM 915 O O . ARG A 1 116 ? -1.755 2.295 19.900 1.00 92.62 116 ARG A O 1
ATOM 922 N N . LEU A 1 117 ? -3.973 1.824 19.967 1.00 94.50 117 LEU A N 1
ATOM 923 C CA . LEU A 1 117 ? -4.060 1.462 21.384 1.00 94.50 117 LEU A CA 1
ATOM 924 C C . LEU A 1 117 ? -3.071 0.352 21.764 1.00 94.50 117 LEU A C 1
ATOM 926 O O . LEU A 1 117 ? -2.399 0.450 22.783 1.00 94.50 117 LEU A O 1
ATOM 930 N N . ASP A 1 118 ? -2.971 -0.678 20.927 1.00 95.88 118 ASP A N 1
ATOM 931 C CA . ASP A 1 118 ? -2.188 -1.894 21.170 1.00 95.88 118 ASP A CA 1
ATOM 932 C C . ASP A 1 118 ? -1.133 -2.164 20.086 1.00 95.88 118 ASP A C 1
ATOM 934 O O . ASP A 1 118 ? -0.442 -3.179 20.131 1.00 95.88 118 ASP A O 1
ATOM 938 N N . ARG A 1 119 ? -0.999 -1.264 19.103 1.00 95.50 119 ARG A N 1
ATOM 939 C CA . ARG A 1 119 ? -0.084 -1.387 17.955 1.00 95.50 119 ARG A CA 1
ATOM 940 C C . ARG A 1 119 ? -0.336 -2.640 17.105 1.00 95.50 119 ARG A C 1
ATOM 942 O O . ARG A 1 119 ? 0.558 -3.067 16.374 1.00 95.50 119 ARG A O 1
ATOM 949 N N . LYS A 1 120 ? -1.542 -3.216 17.161 1.00 97.38 120 LYS A N 1
ATOM 950 C CA . LYS A 1 120 ? -1.887 -4.433 16.419 1.00 97.38 120 LYS A CA 1
ATOM 951 C C . LYS A 1 120 ? -2.115 -4.139 14.936 1.00 97.38 120 LYS A C 1
ATOM 953 O O . LYS A 1 120 ? -2.834 -3.204 14.583 1.00 97.38 120 LYS A O 1
ATOM 958 N N . LEU A 1 121 ? -1.527 -4.964 14.070 1.00 98.00 121 LEU A N 1
ATOM 959 C CA . LEU A 1 121 ? -1.774 -4.950 12.628 1.00 98.00 121 LEU A CA 1
ATOM 960 C C . LEU A 1 121 ? -3.137 -5.596 12.339 1.00 98.00 121 LEU A C 1
ATOM 962 O O . LEU A 1 121 ? -3.323 -6.785 12.587 1.00 98.00 121 LEU A O 1
ATOM 966 N N . LEU A 1 122 ? -4.083 -4.811 11.824 1.00 97.81 122 LEU A N 1
ATOM 967 C CA . LEU A 1 122 ? -5.439 -5.266 11.493 1.00 97.81 122 LEU A CA 1
ATOM 968 C C . LEU A 1 122 ? -5.508 -5.879 10.092 1.00 97.81 122 LEU A C 1
ATOM 970 O O . LEU A 1 122 ? -6.266 -6.814 9.846 1.00 97.81 122 LEU A O 1
ATOM 974 N N . GLY A 1 123 ? -4.669 -5.395 9.182 1.00 98.06 123 GLY A N 1
ATOM 975 C CA . GLY A 1 123 ? -4.511 -5.963 7.854 1.00 98.06 123 GLY A CA 1
ATOM 976 C C . GLY A 1 123 ? -3.420 -5.264 7.059 1.00 98.06 123 GLY A C 1
ATOM 977 O O . GLY A 1 123 ? -2.965 -4.171 7.409 1.00 98.06 123 GLY A O 1
ATOM 978 N N . GLU A 1 124 ? -3.017 -5.909 5.973 1.00 98.19 124 GLU A N 1
ATOM 979 C CA . GLU A 1 124 ? -2.063 -5.381 5.008 1.00 98.19 124 GLU A CA 1
ATOM 980 C C . GLU A 1 124 ? -2.545 -5.610 3.574 1.00 98.19 124 GLU A C 1
ATOM 982 O O . GLU A 1 124 ? -3.259 -6.568 3.276 1.00 98.19 124 GLU A O 1
ATOM 987 N N . SER A 1 125 ? -2.131 -4.738 2.663 1.00 97.88 125 SER A N 1
ATOM 988 C CA . SER A 1 125 ? -2.308 -4.939 1.234 1.00 97.88 125 SER A CA 1
ATOM 989 C C . SER A 1 125 ? -1.010 -4.690 0.498 1.00 97.88 125 SER A C 1
ATOM 991 O O . SER A 1 125 ? -0.329 -3.703 0.762 1.00 97.88 125 SER A O 1
ATOM 993 N N . THR A 1 126 ? -0.672 -5.586 -0.422 1.00 98.25 126 THR A N 1
ATOM 994 C CA . THR A 1 126 ? 0.542 -5.505 -1.228 1.00 98.25 126 THR A CA 1
ATOM 995 C C . THR A 1 126 ? 0.179 -5.562 -2.703 1.00 98.25 126 THR A C 1
ATOM 997 O O . THR A 1 126 ? -0.622 -6.387 -3.134 1.00 98.25 126 THR A O 1
ATOM 1000 N N . GLY A 1 127 ? 0.790 -4.690 -3.492 1.00 98.00 127 GLY A N 1
ATOM 1001 C CA . GLY A 1 127 ? 0.742 -4.742 -4.942 1.00 98.00 127 GLY A CA 1
ATOM 1002 C C . GLY A 1 127 ? 2.082 -4.381 -5.550 1.00 98.00 127 GLY A C 1
ATOM 1003 O O . GLY A 1 127 ? 2.952 -3.797 -4.908 1.00 98.00 127 GLY A O 1
ATOM 1004 N N . TYR A 1 128 ? 2.243 -4.728 -6.814 1.00 98.25 128 TYR A N 1
ATOM 1005 C CA . TYR A 1 128 ? 3.438 -4.462 -7.595 1.00 98.25 128 TYR A CA 1
ATOM 1006 C C . TYR A 1 128 ? 3.041 -3.717 -8.848 1.00 98.25 128 TYR A C 1
ATOM 1008 O O . TYR A 1 128 ? 1.934 -3.886 -9.368 1.00 98.25 128 TYR A O 1
ATOM 1016 N N . SER A 1 129 ? 3.926 -2.849 -9.315 1.00 97.44 129 SER A N 1
ATOM 1017 C CA . SER A 1 129 ? 3.678 -2.065 -10.512 1.00 97.44 129 SER A CA 1
ATOM 1018 C C . SER A 1 129 ? 4.970 -1.763 -11.248 1.00 97.44 129 SER A C 1
ATOM 1020 O O . SER A 1 129 ? 5.989 -1.399 -10.654 1.00 97.44 129 SER A O 1
ATOM 1022 N N . ARG A 1 130 ? 4.905 -1.895 -12.567 1.00 97.25 130 ARG A N 1
ATOM 1023 C CA . ARG A 1 130 ? 5.906 -1.414 -13.506 1.00 97.25 130 ARG A CA 1
ATOM 1024 C C . ARG A 1 130 ? 5.467 -0.058 -14.053 1.00 97.25 130 ARG A C 1
ATOM 1026 O O . ARG A 1 130 ? 4.294 0.121 -14.376 1.00 97.25 130 ARG A O 1
ATOM 1033 N N . GLY A 1 131 ? 6.411 0.868 -14.210 1.00 95.88 131 GLY A N 1
ATOM 1034 C CA . GLY A 1 131 ? 6.222 2.120 -14.953 1.00 95.88 131 GLY A CA 1
ATOM 1035 C C . GLY A 1 131 ? 7.280 2.308 -16.044 1.00 95.88 131 GLY A C 1
ATOM 1036 O O . GLY A 1 131 ? 8.445 1.984 -15.833 1.00 95.88 131 GLY A O 1
ATOM 1037 N N . GLY A 1 132 ? 6.899 2.833 -17.206 1.00 94.31 132 GLY A N 1
ATOM 1038 C CA . GLY A 1 132 ? 7.785 3.106 -18.342 1.00 94.31 132 GLY A CA 1
ATOM 1039 C C . GLY A 1 132 ? 8.295 1.868 -19.080 1.00 94.31 132 GLY A C 1
ATOM 1040 O O . GLY A 1 132 ? 7.654 0.817 -19.080 1.00 94.31 132 GLY A O 1
ATOM 1041 N N . GLY A 1 133 ? 9.461 1.998 -19.718 1.00 91.38 133 GLY A N 1
ATOM 1042 C CA . GLY A 1 133 ? 9.980 1.030 -20.693 1.00 91.38 133 GLY A CA 1
ATOM 1043 C C . GLY A 1 133 ? 9.463 1.251 -22.115 1.00 91.38 133 GLY A C 1
ATOM 1044 O O . GLY A 1 133 ? 9.654 0.394 -22.973 1.00 91.38 133 GLY A O 1
ATOM 1045 N N . ASP A 1 134 ? 8.798 2.381 -22.354 1.00 91.75 134 ASP A N 1
ATOM 1046 C CA . ASP A 1 134 ? 8.375 2.824 -23.679 1.00 91.75 134 ASP A CA 1
ATOM 1047 C C . ASP A 1 134 ? 9.503 3.606 -24.371 1.00 91.75 134 ASP A C 1
ATOM 1049 O O . ASP A 1 134 ? 10.456 4.057 -23.727 1.00 91.75 134 ASP A O 1
ATOM 1053 N N . LEU A 1 135 ? 9.388 3.780 -25.690 1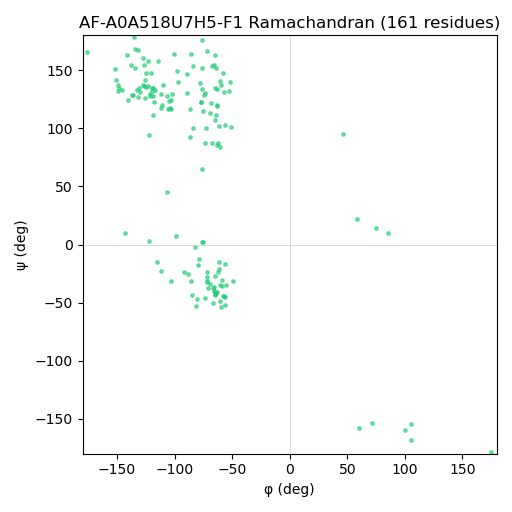.00 89.62 135 LEU A N 1
ATOM 1054 C CA . LEU A 1 135 ? 10.289 4.652 -26.443 1.00 89.62 135 LEU A CA 1
ATOM 1055 C C . LEU A 1 135 ? 10.230 6.090 -25.883 1.00 89.62 135 LEU A C 1
ATOM 1057 O O . LEU A 1 135 ? 9.174 6.508 -25.399 1.00 89.62 135 LEU A O 1
ATOM 1061 N N . PRO A 1 136 ? 11.334 6.856 -25.929 1.00 88.12 136 PRO A N 1
ATOM 1062 C CA . PRO A 1 136 ? 11.335 8.244 -25.478 1.00 88.12 136 PRO A CA 1
ATOM 1063 C C . PRO A 1 136 ? 10.428 9.108 -26.366 1.00 88.12 136 PRO A C 1
ATOM 1065 O O . PRO A 1 136 ? 10.497 9.028 -27.592 1.00 88.12 136 PRO A O 1
ATOM 1068 N N . GLY A 1 137 ? 9.601 9.956 -25.750 1.00 90.06 137 GLY A N 1
ATOM 1069 C CA . GLY A 1 137 ? 8.704 10.867 -26.461 1.00 90.06 137 GLY A CA 1
ATOM 1070 C C . GLY A 1 137 ? 7.772 11.652 -25.531 1.00 90.06 137 GLY A C 1
ATOM 1071 O O . GLY A 1 137 ? 7.859 11.499 -24.314 1.00 90.06 137 GLY A O 1
ATOM 1072 N N . PRO A 1 138 ? 6.885 12.504 -26.082 1.00 93.31 138 PRO A N 1
ATOM 1073 C CA . PRO A 1 138 ? 6.006 13.383 -25.301 1.00 93.31 138 PRO A CA 1
ATOM 1074 C C . PRO A 1 138 ? 4.815 12.669 -24.632 1.00 93.31 138 PRO A C 1
ATOM 1076 O O . PRO A 1 138 ? 3.976 13.324 -24.017 1.00 93.31 138 PRO A O 1
ATOM 1079 N N . TRP A 1 139 ? 4.692 11.348 -24.774 1.00 90.38 139 TRP A N 1
ATOM 1080 C CA . TRP A 1 139 ? 3.602 10.564 -24.193 1.00 90.38 139 TRP A CA 1
ATOM 1081 C C . TRP A 1 139 ? 3.872 10.182 -22.734 1.00 90.38 139 TRP A C 1
ATOM 1083 O O . TRP A 1 139 ? 5.015 10.042 -22.299 1.00 90.38 139 TRP A O 1
ATOM 1093 N N . GLN A 1 140 ? 2.792 9.968 -21.980 1.00 89.88 140 GLN A N 1
ATOM 1094 C CA . GLN A 1 140 ? 2.876 9.422 -20.628 1.00 89.88 140 GLN A CA 1
ATOM 1095 C C . GLN A 1 140 ? 3.458 7.997 -20.671 1.00 89.88 140 GLN A C 1
ATOM 1097 O O . GLN A 1 140 ? 3.016 7.191 -21.498 1.00 89.88 140 GLN A O 1
ATOM 1102 N N . PRO A 1 141 ? 4.420 7.657 -19.794 1.00 91.81 141 PRO A N 1
ATOM 1103 C CA . PRO A 1 141 ? 4.935 6.300 -19.702 1.00 91.81 141 PRO A CA 1
ATOM 1104 C C . PRO A 1 141 ? 3.817 5.315 -19.353 1.00 91.81 141 PRO A C 1
ATOM 1106 O O . PRO A 1 141 ? 2.990 5.564 -18.477 1.00 91.81 141 PRO A O 1
ATOM 1109 N N . SER A 1 142 ? 3.808 4.165 -20.013 1.00 94.56 142 SER A N 1
ATOM 1110 C CA . SER A 1 142 ? 2.861 3.094 -19.730 1.00 94.56 142 SER A CA 1
ATOM 1111 C C . SER A 1 142 ? 3.109 2.482 -18.354 1.00 94.56 142 SER A C 1
ATOM 1113 O O . SER A 1 142 ? 4.242 2.417 -17.872 1.00 94.56 142 SER A O 1
ATOM 1115 N N . SER A 1 143 ? 2.071 1.922 -17.744 1.00 95.25 143 SER A N 1
ATOM 1116 C CA . SER A 1 143 ? 2.167 1.187 -16.482 1.00 95.25 143 SER A CA 1
ATOM 1117 C C . SER A 1 143 ? 1.530 -0.195 -16.591 1.00 95.25 143 SER A C 1
ATOM 1119 O O . SER A 1 143 ? 0.817 -0.491 -17.550 1.00 95.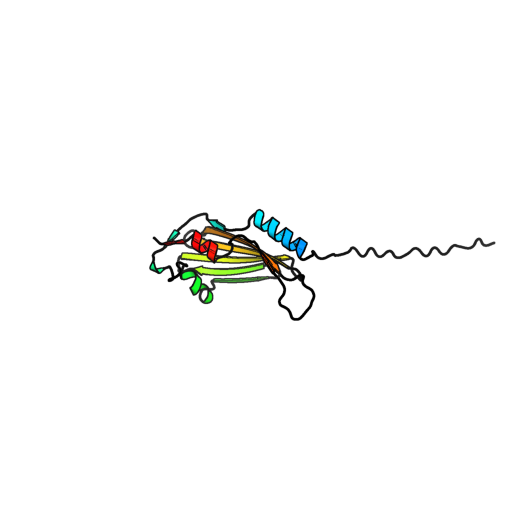25 143 SER A O 1
ATOM 1121 N N . PHE A 1 144 ? 1.890 -1.087 -15.675 1.00 97.06 144 PHE A N 1
ATOM 1122 C CA . PHE A 1 144 ? 1.272 -2.401 -15.521 1.00 97.06 144 PHE A CA 1
ATOM 1123 C C . PHE A 1 144 ? 1.337 -2.786 -14.054 1.00 97.06 144 PHE A C 1
ATOM 1125 O O . PHE A 1 144 ? 2.395 -2.677 -13.437 1.00 97.06 144 PHE A O 1
ATOM 1132 N N . SER A 1 145 ? 0.220 -3.233 -13.504 1.00 96.56 145 SER A N 1
ATOM 1133 C CA . SER A 1 145 ? 0.043 -3.443 -12.071 1.00 96.56 145 SER A CA 1
ATOM 1134 C C . SER A 1 145 ? -0.616 -4.791 -11.805 1.00 96.56 145 SER A C 1
ATOM 1136 O O . SER A 1 145 ? -1.119 -5.429 -12.733 1.00 96.56 145 SER A O 1
ATOM 1138 N N . CYS A 1 146 ? -0.624 -5.241 -10.546 1.00 95.75 146 CYS A N 1
ATOM 1139 C CA . CYS A 1 146 ? -1.403 -6.421 -10.168 1.00 95.75 146 CYS A CA 1
ATOM 1140 C C . CYS A 1 146 ? -2.864 -6.286 -10.623 1.00 95.75 146 CYS A C 1
ATOM 1142 O O . CYS A 1 146 ? -3.461 -5.222 -10.492 1.00 95.75 146 CYS A O 1
ATOM 1144 N N . SER A 1 147 ? -3.444 -7.380 -11.121 1.00 84.19 147 SER A N 1
ATOM 1145 C CA . SER A 1 147 ? -4.855 -7.439 -11.526 1.00 84.19 147 SER A CA 1
ATOM 1146 C C . SER A 1 14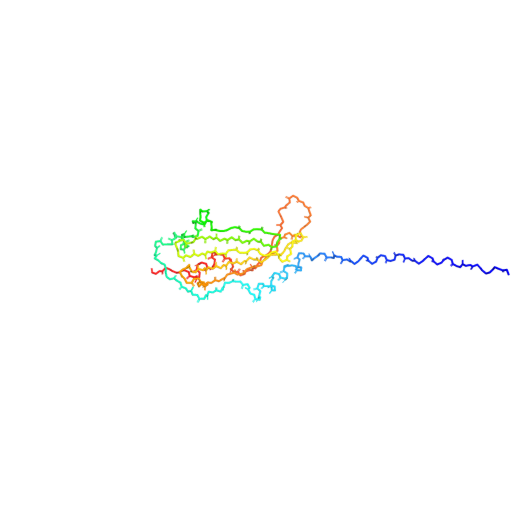7 ? -5.824 -7.623 -10.355 1.00 84.19 147 SER A C 1
ATOM 1148 O O . SER A 1 147 ? -7.021 -7.410 -10.512 1.00 84.19 147 SER A O 1
ATOM 1150 N N . GLN A 1 148 ? -5.324 -8.066 -9.200 1.00 80.62 148 GLN A N 1
ATOM 1151 C CA . GLN A 1 148 ? -6.112 -8.229 -7.981 1.00 80.62 148 GLN A CA 1
ATOM 1152 C C . GLN A 1 148 ? -6.375 -6.869 -7.330 1.00 80.62 148 GLN A C 1
ATOM 1154 O O . GLN A 1 148 ? -5.555 -5.963 -7.443 1.00 80.62 148 GLN A O 1
ATOM 1159 N N . GLU A 1 149 ? -7.481 -6.741 -6.599 1.00 88.19 149 GLU A N 1
ATOM 1160 C CA . GLU A 1 149 ? -7.729 -5.561 -5.771 1.00 88.19 149 GLU A CA 1
ATOM 1161 C C . GLU A 1 149 ? -6.673 -5.469 -4.659 1.00 88.19 149 GLU A C 1
ATOM 1163 O O . GLU A 1 149 ? -6.636 -6.294 -3.743 1.00 88.19 149 GLU A O 1
ATOM 1168 N N . TYR A 1 150 ? -5.805 -4.464 -4.750 1.00 93.56 150 TYR A N 1
ATOM 1169 C CA . TYR A 1 150 ? -4.829 -4.114 -3.725 1.00 93.56 150 TYR A CA 1
ATOM 1170 C C . TYR A 1 150 ? -4.876 -2.614 -3.441 1.00 93.56 150 TYR A C 1
ATOM 1172 O O . TYR A 1 150 ? -5.456 -1.827 -4.188 1.00 93.56 150 TYR A O 1
ATOM 1180 N N . GLY A 1 151 ? -4.224 -2.228 -2.356 1.00 92.19 151 GLY A N 1
ATOM 1181 C CA . GLY A 1 151 ? -4.127 -0.860 -1.897 1.00 92.19 151 GLY A CA 1
ATOM 1182 C C . GLY A 1 151 ? -5.002 -0.597 -0.685 1.00 92.19 151 GLY A C 1
ATOM 1183 O O . GLY A 1 151 ? -5.494 -1.501 -0.015 1.00 92.19 151 GLY A O 1
ATOM 1184 N N . ASP A 1 152 ? -5.145 0.676 -0.376 1.00 90.00 152 ASP A N 1
ATOM 1185 C CA . ASP A 1 152 ? -5.797 1.166 0.827 1.00 90.00 152 ASP A CA 1
ATOM 1186 C C . ASP A 1 152 ? -7.319 1.028 0.794 1.00 90.00 152 ASP A C 1
ATOM 1188 O O . ASP A 1 152 ? -7.885 0.549 1.769 1.00 90.00 152 ASP A O 1
ATOM 1192 N N . ILE A 1 153 ? -7.989 1.394 -0.301 1.00 89.25 153 ILE A N 1
ATOM 1193 C CA . ILE A 1 153 ? -9.452 1.289 -0.399 1.00 89.25 153 ILE A CA 1
ATOM 1194 C C . ILE A 1 153 ? -9.909 -0.171 -0.219 1.00 89.25 153 ILE A C 1
ATOM 1196 O O . ILE A 1 153 ? -10.698 -0.415 0.698 1.00 89.25 153 ILE A O 1
ATOM 1200 N N . PRO A 1 154 ? -9.391 -1.164 -0.978 1.00 92.44 154 PRO A N 1
ATOM 1201 C CA . PRO A 1 154 ? -9.785 -2.560 -0.780 1.00 92.44 154 PRO A CA 1
ATOM 1202 C C . PRO A 1 154 ? -9.453 -3.087 0.619 1.00 92.44 154 PRO A C 1
ATOM 1204 O O . PRO A 1 154 ? -10.202 -3.890 1.170 1.00 92.44 154 PRO A O 1
ATOM 1207 N N . LEU A 1 155 ? -8.343 -2.636 1.213 1.00 94.25 155 LEU A N 1
ATOM 1208 C CA . LEU A 1 155 ? -7.947 -3.030 2.563 1.00 94.25 155 LEU A CA 1
ATOM 1209 C C . LEU A 1 155 ? -8.917 -2.498 3.622 1.00 94.25 155 LEU A C 1
ATOM 1211 O O . LEU A 1 155 ? -9.409 -3.262 4.450 1.00 94.25 155 LEU A O 1
ATOM 1215 N N . LEU A 1 156 ? -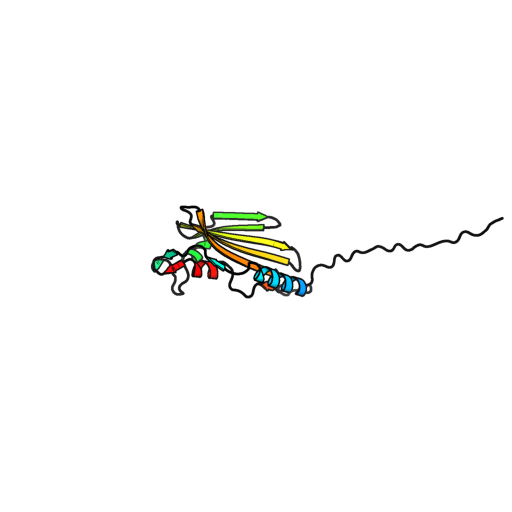9.214 -1.201 3.583 1.00 92.00 156 LEU A N 1
ATOM 1216 C CA . LEU A 1 156 ? -10.068 -0.536 4.564 1.00 92.00 156 LEU A CA 1
ATOM 1217 C C . LEU A 1 156 ? -11.500 -1.066 4.515 1.00 92.00 156 LEU A C 1
ATOM 1219 O O . LEU A 1 156 ? -12.072 -1.323 5.568 1.00 92.00 156 LEU A O 1
ATOM 1223 N N . THR A 1 157 ? -12.048 -1.302 3.321 1.00 90.88 157 THR A N 1
ATOM 1224 C CA . THR A 1 157 ? -13.391 -1.881 3.160 1.00 90.88 157 THR A CA 1
ATOM 1225 C C . THR A 1 157 ? -13.490 -3.313 3.696 1.00 90.88 157 THR A C 1
ATOM 1227 O O . THR A 1 157 ? -14.568 -3.732 4.102 1.00 90.88 157 THR A O 1
ATOM 1230 N N . ARG A 1 158 ? -12.390 -4.079 3.720 1.00 93.69 158 ARG A N 1
ATOM 1231 C CA . ARG A 1 158 ? -12.387 -5.444 4.278 1.00 93.69 158 ARG A CA 1
ATOM 1232 C C . ARG A 1 158 ? -12.098 -5.490 5.779 1.00 93.69 158 ARG A C 1
ATOM 1234 O O . ARG A 1 158 ? -12.495 -6.452 6.426 1.00 93.69 158 ARG A O 1
ATOM 1241 N N . ILE A 1 159 ? -11.407 -4.489 6.328 1.00 95.12 159 ILE A N 1
ATOM 1242 C CA . ILE A 1 159 ? -11.162 -4.378 7.775 1.00 95.12 159 ILE A CA 1
ATOM 1243 C C . ILE A 1 159 ? -12.385 -3.798 8.483 1.00 95.12 159 ILE A C 1
ATOM 1245 O O . ILE A 1 159 ? -12.793 -4.323 9.515 1.00 95.12 159 ILE A O 1
ATOM 1249 N N . PHE A 1 160 ? -12.961 -2.719 7.956 1.00 93.31 160 PHE A N 1
ATOM 1250 C CA . PHE A 1 160 ? -14.007 -1.961 8.631 1.00 93.31 160 PHE A CA 1
ATOM 1251 C C . PHE A 1 160 ? -15.379 -2.263 8.046 1.00 93.31 160 PHE A C 1
ATOM 1253 O O . PHE A 1 160 ? -15.611 -2.062 6.854 1.00 93.31 160 PHE A O 1
ATOM 1260 N N . PHE A 1 161 ? -16.307 -2.683 8.901 1.00 92.25 161 PHE A N 1
ATOM 1261 C CA . PHE A 1 161 ? -17.701 -2.897 8.532 1.00 92.25 161 PHE A CA 1
ATOM 1262 C C . PHE A 1 161 ? -18.627 -2.062 9.412 1.00 92.25 161 PHE A C 1
ATOM 1264 O O . PHE A 1 161 ? -18.260 -1.621 10.501 1.00 92.25 161 PHE A O 1
ATOM 1271 N N . LYS A 1 162 ? -19.826 -1.807 8.898 1.00 90.31 162 LYS A N 1
ATOM 1272 C CA . LYS A 1 162 ? -20.855 -1.051 9.599 1.00 90.31 162 LYS A CA 1
ATOM 1273 C C . LYS A 1 162 ? -21.509 -1.939 10.658 1.00 90.31 162 LYS A C 1
ATOM 1275 O O . LYS A 1 162 ? -22.029 -2.994 10.296 1.00 90.31 162 LYS A O 1
ATOM 1280 N N . GLU A 1 163 ? -21.463 -1.503 11.915 1.00 85.00 163 GLU A N 1
ATOM 1281 C CA . GLU A 1 163 ? -22.215 -2.107 13.027 1.00 85.00 163 GLU A CA 1
ATOM 1282 C C . GLU A 1 163 ? -23.698 -1.703 13.000 1.00 85.00 163 GLU A C 1
ATOM 1284 O O . GLU A 1 163 ? -24.005 -0.550 12.594 1.00 85.00 163 GLU A O 1
#

Mean predicted aligned error: 8.62 Å

Foldseek 3Di:
DDDDDDPPPDDPPPPPVPPPDDAPVRVLVVQQVVCVVAAFKDFPAADADAPVQADPVRFGVLVVCFVVFWPDWDDDPFKTWTWGDRPPFKIKIWMWGWPADDAWTKIKIKIWIATPVVRDTRMMHIKMKIWHNDDDDPDGTDMHIDPYDTDDRNHRSRRYDHD

Sequence (163 aa):
MKAKTLIATSAFLTLVACSSTPSKSELDAEVRRLCAIDGGVKVYETVGLPASEFNQWGQVKMYQERVENKAAYQHDAKRTVMEFFVGATYVVKTEIFYLRTGSPSLHRYKVEVIRRLDRKLLGESTGYSRGGGDLPGPWQPSSFSCSQEYGDIPLLTRIFFKE